Protein AF-A0A3D4NLE0-F1 (afdb_monomer)

Nearest PDB structures (foldseek):
  3e99-assembly1_A  TM=9.150E-01  e=5.964E-09  Burkholderia mallei ATCC 23344
  9jp5-assembly1_F  TM=8.110E-01  e=1.412E-04  Rhodococcus jostii RHA1
  9jp5-assembly2_H  TM=8.126E-01  e=4.359E-04  Rhodococcus jostii RHA1
  2b1x-assembly1_B  TM=7.517E-01  e=4.062E-04  Rhodococcus sp. NCIMB 12038

Secondary structure (DSSP, 8-state):
-PPPHHHHHHHHHHHHHHHHTT-HHHHHHTS-TT--EEEEPB-TTS-B-S-TTTS-EEEEESSTHHHHHHHHHHHT---GGG-S----------

Radius of gyration: 15.8 Å; Cα contacts (8 Å, |Δi|>4): 86; chains: 1; bounding box: 36×36×32 Å

pLDDT: mean 94.38, std 6.35, range [70.06, 98.44]

Solvent-accessible surface area (backbone atoms only — not comparable to full-atom values): 5936 Å² total; per-residue (Å²): 136,86,85,51,71,66,60,53,52,54,49,52,55,49,49,40,46,23,60,49,72,61,37,57,69,67,42,53,67,74,50,54,74,72,36,63,48,76,38,60,30,74,51,98,81,78,42,71,48,88,45,80,90,83,42,69,50,75,40,77,24,83,26,36,63,57,55,52,54,51,51,53,57,61,74,63,71,78,53,74,91,48,66,73,78,79,84,63,80,75,84,90,82,135

Structure (mmCIF, N/CA/C/O backbone):
data_AF-A0A3D4NLE0-F1
#
_entry.id   AF-A0A3D4NLE0-F1
#
loop_
_atom_site.group_PDB
_atom_site.id
_atom_site.type_symbol
_atom_site.label_atom_id
_atom_site.label_alt_id
_atom_site.label_comp_id
_atom_site.label_asym_id
_atom_site.label_entity_id
_atom_site.label_seq_id
_atom_site.pdbx_PDB_ins_code
_atom_site.Cartn_x
_atom_site.Cartn_y
_atom_site.Cartn_z
_atom_site.occupancy
_atom_site.B_iso_or_equiv
_atom_site.auth_seq_id
_atom_site.auth_comp_id
_atom_site.auth_asym_id
_atom_site.auth_atom_id
_atom_site.pdbx_PDB_model_num
ATOM 1 N N . MET A 1 1 ? -9.962 -15.332 17.915 1.00 70.06 1 MET A N 1
ATOM 2 C CA . MET A 1 1 ? -11.049 -14.851 17.036 1.00 70.06 1 MET A CA 1
ATOM 3 C C . MET A 1 1 ? -10.840 -15.467 15.668 1.00 70.06 1 MET A C 1
ATOM 5 O O . MET A 1 1 ? -9.703 -15.487 15.220 1.00 70.06 1 MET A O 1
ATOM 9 N N . THR A 1 2 ? -11.888 -16.002 15.048 1.00 91.88 2 THR A N 1
ATOM 10 C CA . THR A 1 2 ? -11.822 -16.548 13.683 1.00 91.88 2 THR A CA 1
ATOM 11 C C . THR A 1 2 ? -12.265 -15.455 12.718 1.00 91.88 2 THR A C 1
ATOM 13 O O . THR A 1 2 ? -13.338 -14.889 12.911 1.00 91.88 2 THR A O 1
ATOM 16 N N . ILE A 1 3 ? -11.442 -15.127 11.723 1.00 94.81 3 ILE A N 1
ATOM 17 C CA . ILE A 1 3 ? -11.794 -14.157 10.679 1.00 94.81 3 ILE A CA 1
ATOM 18 C C . ILE A 1 3 ? -12.563 -14.911 9.589 1.00 94.81 3 ILE A C 1
ATOM 20 O O . ILE A 1 3 ? -12.109 -15.967 9.147 1.00 94.81 3 ILE A O 1
ATOM 24 N N . THR A 1 4 ? -13.735 -14.412 9.188 1.00 97.62 4 THR A N 1
ATOM 25 C CA . THR A 1 4 ? -14.528 -15.035 8.117 1.00 97.62 4 THR A CA 1
ATOM 26 C C . THR A 1 4 ? -14.071 -14.555 6.745 1.00 97.62 4 THR A C 1
ATOM 28 O O . THR A 1 4 ? -13.471 -13.488 6.611 1.00 97.62 4 THR A O 1
ATOM 31 N N . TYR A 1 5 ? -14.385 -15.332 5.710 1.00 96.44 5 TYR A N 1
ATOM 32 C CA . TYR A 1 5 ? -14.094 -14.960 4.329 1.00 96.44 5 TYR A CA 1
ATOM 33 C C . TYR A 1 5 ? -14.737 -13.617 3.949 1.00 96.44 5 TYR A C 1
ATOM 35 O O . TYR A 1 5 ? -14.080 -12.759 3.368 1.00 96.44 5 TYR A O 1
ATOM 43 N N . GLU A 1 6 ? -15.998 -13.403 4.331 1.00 97.19 6 GLU A N 1
ATOM 44 C CA . GLU A 1 6 ? -16.740 -12.172 4.045 1.00 97.19 6 GLU A CA 1
ATOM 45 C C . GLU A 1 6 ? -16.066 -10.963 4.689 1.00 97.19 6 GLU A C 1
ATOM 47 O O . GLU A 1 6 ? -15.928 -9.931 4.042 1.00 97.19 6 GLU A O 1
ATOM 52 N N . ALA A 1 7 ? -15.573 -11.107 5.923 1.00 97.75 7 ALA A N 1
ATOM 53 C CA . ALA A 1 7 ? -14.866 -10.035 6.609 1.00 97.75 7 ALA A CA 1
ATOM 54 C C . ALA A 1 7 ? -13.565 -9.644 5.885 1.00 97.75 7 ALA A C 1
ATOM 56 O O . ALA A 1 7 ? -13.273 -8.456 5.765 1.00 97.75 7 ALA A O 1
ATOM 57 N N . VAL A 1 8 ? -12.803 -10.620 5.370 1.00 97.12 8 VAL A N 1
ATOM 58 C CA . VAL A 1 8 ? -11.585 -10.348 4.578 1.00 97.12 8 VAL A CA 1
ATOM 59 C C . VAL A 1 8 ? -11.937 -9.708 3.240 1.00 97.12 8 VAL A C 1
ATOM 61 O O . VAL A 1 8 ? -11.340 -8.704 2.860 1.00 97.12 8 VAL A O 1
ATOM 64 N N . ARG A 1 9 ? -12.923 -10.255 2.527 1.00 97.31 9 ARG A N 1
ATOM 65 C CA . ARG A 1 9 ? -13.375 -9.720 1.240 1.00 97.31 9 ARG A CA 1
ATOM 66 C C . ARG A 1 9 ? -13.823 -8.264 1.373 1.00 97.31 9 ARG A C 1
ATOM 68 O O . ARG A 1 9 ? -13.392 -7.413 0.601 1.00 97.31 9 ARG A O 1
ATOM 75 N N . ASP A 1 10 ? -14.661 -7.975 2.362 1.00 97.62 10 ASP A N 1
ATOM 76 C CA . ASP A 1 10 ? -15.194 -6.632 2.579 1.00 97.62 10 ASP A CA 1
ATOM 77 C C . ASP A 1 10 ? -14.083 -5.660 3.020 1.00 97.62 10 ASP A C 1
ATOM 79 O O . ASP A 1 10 ? -14.090 -4.493 2.625 1.00 97.62 10 ASP A O 1
ATOM 83 N N . PHE A 1 11 ? -13.083 -6.142 3.771 1.00 98.00 11 PHE A N 1
ATOM 84 C CA . PHE A 1 11 ? -11.873 -5.379 4.083 1.00 98.00 11 PHE A CA 1
ATOM 85 C C . PHE A 1 11 ? -11.100 -4.987 2.814 1.00 98.00 11 PHE A C 1
ATOM 87 O O . PHE A 1 11 ? -10.794 -3.807 2.644 1.00 98.00 11 PHE A O 1
ATOM 94 N N . LEU A 1 12 ? -10.837 -5.940 1.913 1.00 98.00 12 LEU A N 1
ATOM 95 C CA . LEU A 1 12 ? -10.096 -5.700 0.668 1.00 98.00 12 LEU A CA 1
ATOM 96 C C . LEU A 1 12 ? -10.851 -4.763 -0.284 1.00 98.00 12 LEU A C 1
ATOM 98 O O . LEU A 1 12 ? -10.262 -3.860 -0.874 1.00 98.00 12 LEU A O 1
ATOM 102 N N . TYR A 1 13 ? -12.172 -4.915 -0.403 1.00 98.31 13 TYR A N 1
ATOM 103 C CA . TYR A 1 13 ? -12.987 -4.000 -1.208 1.00 98.31 13 TYR A CA 1
ATOM 104 C C . TYR A 1 13 ? -13.002 -2.578 -0.646 1.00 98.31 13 TYR A C 1
ATOM 106 O O . TYR A 1 13 ? -13.011 -1.612 -1.409 1.00 98.31 13 TYR A O 1
ATOM 114 N N . ARG A 1 14 ? -12.981 -2.429 0.682 1.00 98.38 14 ARG A N 1
ATOM 115 C CA . ARG A 1 14 ? -12.857 -1.116 1.319 1.00 98.38 14 ARG A CA 1
ATOM 116 C C . ARG A 1 14 ? -11.488 -0.488 1.058 1.00 98.38 14 ARG A C 1
ATOM 118 O O . ARG A 1 14 ? -11.440 0.698 0.756 1.00 98.38 14 ARG A O 1
ATOM 125 N N . GLU A 1 15 ? -10.408 -1.265 1.135 1.00 98.44 15 GLU A N 1
ATOM 126 C CA . GLU A 1 15 ? -9.062 -0.787 0.796 1.00 98.44 15 GLU 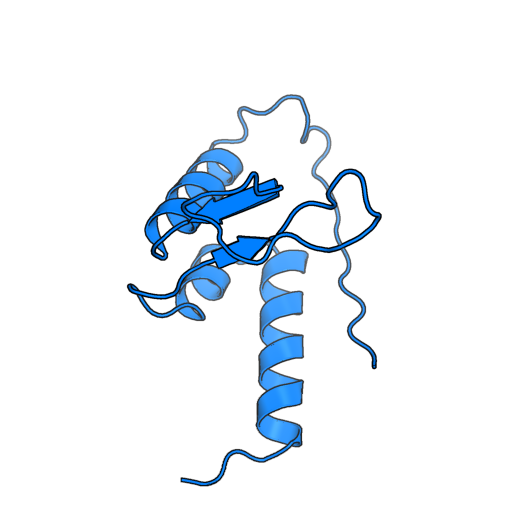A CA 1
ATOM 127 C C . GLU A 1 15 ? -9.003 -0.250 -0.641 1.00 98.44 15 GLU A C 1
ATOM 129 O O . GLU A 1 15 ? -8.597 0.893 -0.855 1.00 98.44 15 GLU A O 1
ATOM 134 N N . ALA A 1 16 ? -9.474 -1.041 -1.611 1.00 98.31 16 ALA A N 1
ATOM 135 C CA . ALA A 1 16 ? -9.561 -0.646 -3.016 1.00 98.31 16 ALA A CA 1
ATOM 136 C C . ALA A 1 16 ? -10.367 0.644 -3.211 1.00 98.31 16 ALA A C 1
ATOM 138 O O . ALA A 1 16 ? -9.945 1.545 -3.935 1.00 98.31 16 ALA A O 1
ATOM 139 N N . ARG A 1 17 ? -11.507 0.760 -2.520 1.00 98.06 17 ARG A N 1
ATOM 140 C CA . ARG A 1 17 ? -12.352 1.949 -2.600 1.00 98.06 17 ARG A CA 1
ATOM 141 C C . ARG A 1 17 ? -11.654 3.199 -2.077 1.00 98.06 17 ARG A C 1
ATOM 143 O O . ARG A 1 17 ? -11.755 4.236 -2.720 1.00 98.06 17 ARG A O 1
ATOM 150 N N . TYR A 1 18 ? -10.931 3.115 -0.960 1.00 98.44 18 TYR A N 1
ATOM 151 C CA . TYR A 1 18 ? -10.177 4.267 -0.461 1.00 98.44 18 TYR A CA 1
ATOM 152 C C . TYR A 1 18 ? -9.109 4.734 -1.454 1.00 98.44 18 TYR A C 1
ATOM 154 O O . TYR A 1 18 ? -8.913 5.937 -1.601 1.00 98.44 18 TYR A O 1
ATOM 162 N N . LEU A 1 19 ? -8.462 3.821 -2.184 1.00 97.12 19 LEU A N 1
ATOM 163 C CA . LEU A 1 19 ? -7.527 4.197 -3.247 1.00 97.12 19 LEU A CA 1
ATOM 164 C C . LEU A 1 19 ? -8.234 4.891 -4.419 1.00 97.12 19 LEU A C 1
ATOM 166 O O . LEU A 1 19 ? -7.784 5.948 -4.862 1.00 97.12 19 LEU A O 1
ATOM 170 N N . ASP A 1 20 ? -9.340 4.322 -4.901 1.00 97.19 20 ASP A N 1
ATOM 171 C CA . ASP A 1 20 ? -10.071 4.848 -6.061 1.00 97.19 20 ASP A CA 1
ATOM 172 C C . ASP A 1 20 ? -10.751 6.196 -5.785 1.00 97.19 20 ASP A C 1
ATOM 174 O O . ASP A 1 20 ? -10.726 7.089 -6.637 1.00 97.19 20 ASP A O 1
ATOM 178 N N . ASP A 1 21 ? -11.281 6.374 -4.574 1.00 96.56 21 ASP A N 1
ATOM 179 C CA . ASP A 1 21 ? -11.892 7.621 -4.103 1.00 96.56 21 ASP A CA 1
ATOM 180 C C . ASP A 1 21 ? -10.838 8.623 -3.568 1.00 96.56 21 ASP A C 1
ATOM 182 O O . ASP A 1 21 ? -11.178 9.752 -3.211 1.00 96.56 21 ASP A O 1
ATOM 186 N N . ARG A 1 22 ? -9.545 8.249 -3.559 1.00 94.50 22 ARG A N 1
ATOM 187 C CA . ARG A 1 22 ? -8.405 9.049 -3.062 1.00 94.50 22 ARG A CA 1
ATOM 188 C C . ARG A 1 22 ? -8.494 9.432 -1.581 1.00 94.50 22 ARG A C 1
ATOM 190 O O . ARG A 1 22 ? -7.962 10.460 -1.153 1.00 94.50 22 ARG A O 1
ATOM 197 N N . GLU A 1 23 ? -9.128 8.591 -0.778 1.00 97.25 23 GLU A N 1
ATOM 198 C CA . GLU A 1 23 ? -9.173 8.692 0.680 1.00 97.25 23 GLU A CA 1
ATOM 199 C C . GLU A 1 23 ? -7.857 8.187 1.302 1.00 97.25 23 GLU A C 1
ATOM 201 O O . GLU A 1 23 ? -7.808 7.175 2.001 1.00 97.25 23 GLU A O 1
ATOM 206 N N . TRP A 1 24 ? -6.752 8.881 1.009 1.00 97.00 24 TRP A N 1
ATOM 207 C CA . TRP A 1 24 ? -5.397 8.421 1.339 1.00 97.00 24 TRP A CA 1
ATOM 208 C C . TRP A 1 24 ? -5.144 8.234 2.834 1.00 97.00 24 TRP A C 1
ATOM 210 O O . TRP A 1 24 ? -4.425 7.315 3.220 1.00 97.00 24 TRP A O 1
ATOM 220 N N . ASP A 1 25 ? -5.711 9.107 3.666 1.00 97.50 25 ASP A N 1
ATOM 221 C CA . ASP A 1 25 ? -5.495 9.068 5.111 1.00 97.50 25 ASP A CA 1
ATOM 222 C C . ASP A 1 25 ? -6.193 7.822 5.701 1.00 97.50 25 ASP A C 1
ATOM 224 O O . ASP A 1 25 ? -5.565 7.044 6.416 1.00 97.50 25 ASP A O 1
ATOM 228 N N . GLN A 1 26 ? -7.436 7.548 5.285 1.00 98.44 26 GLN A N 1
ATOM 229 C CA . GLN A 1 26 ? -8.184 6.333 5.631 1.00 98.44 26 GLN A CA 1
ATOM 230 C C . GLN A 1 26 ? -7.512 5.063 5.099 1.00 98.44 26 GLN A C 1
ATOM 232 O O . GLN A 1 26 ? -7.515 4.031 5.768 1.00 98.44 26 GLN A O 1
ATOM 237 N N . TRP A 1 27 ? -6.912 5.125 3.908 1.00 98.44 27 TRP A N 1
ATOM 238 C CA . TRP A 1 27 ? -6.143 4.009 3.364 1.00 98.44 27 TRP A CA 1
ATOM 239 C C . TRP A 1 27 ? -4.895 3.707 4.209 1.00 98.44 27 TRP A C 1
ATOM 241 O O . TRP A 1 27 ? -4.651 2.548 4.541 1.00 98.44 27 TRP A O 1
ATOM 251 N N . LEU A 1 28 ? -4.139 4.728 4.631 1.00 98.25 28 LEU A N 1
ATOM 252 C CA . LEU A 1 28 ? -2.971 4.553 5.508 1.00 98.25 28 LEU A CA 1
ATOM 253 C C . LEU A 1 28 ? -3.345 3.966 6.878 1.00 98.25 28 LEU A C 1
ATOM 255 O O . LEU A 1 28 ? -2.570 3.194 7.443 1.00 98.25 28 LEU A O 1
ATOM 259 N N . GLU A 1 29 ? -4.527 4.283 7.410 1.00 98.12 29 GLU A N 1
ATOM 260 C CA . GLU A 1 29 ? -5.024 3.711 8.670 1.00 98.12 29 GLU A CA 1
ATOM 261 C C . GLU A 1 29 ? -5.245 2.191 8.612 1.00 98.12 29 GLU A C 1
ATOM 263 O O . GLU A 1 29 ? -5.231 1.537 9.657 1.00 98.12 29 GLU A O 1
ATOM 268 N N . LEU A 1 30 ? -5.394 1.604 7.418 1.00 98.00 30 LEU A N 1
ATOM 269 C CA . LEU A 1 30 ? -5.496 0.149 7.251 1.00 98.00 30 LEU A CA 1
ATOM 270 C C . LEU A 1 30 ? -4.168 -0.576 7.513 1.00 98.00 30 LEU A C 1
ATOM 272 O O . LEU A 1 30 ? -4.171 -1.780 7.774 1.00 98.00 30 LEU A O 1
ATOM 276 N N . TYR A 1 31 ? -3.045 0.144 7.469 1.00 98.12 31 TYR A N 1
ATOM 277 C CA . TYR A 1 31 ? -1.714 -0.405 7.697 1.00 98.12 31 TYR A CA 1
ATOM 278 C C . TYR A 1 31 ? -1.291 -0.196 9.150 1.00 98.12 31 TYR A C 1
ATOM 280 O O . TYR A 1 31 ? -1.331 0.920 9.684 1.00 98.12 31 TYR A O 1
ATOM 288 N N . ALA A 1 32 ? -0.817 -1.272 9.782 1.00 98.19 32 ALA A N 1
ATOM 289 C CA . ALA A 1 32 ? -0.148 -1.180 11.073 1.00 98.19 32 ALA A CA 1
ATOM 290 C C . ALA A 1 32 ? 1.121 -0.306 10.952 1.00 98.19 32 ALA A C 1
ATOM 292 O O . ALA A 1 32 ? 1.753 -0.305 9.893 1.00 98.19 32 ALA A O 1
ATOM 293 N N . PRO A 1 33 ? 1.528 0.435 12.001 1.00 97.94 33 PRO A N 1
ATOM 294 C CA . PRO A 1 33 ? 2.712 1.297 11.933 1.00 97.94 33 PRO A CA 1
ATOM 295 C C . PRO A 1 33 ? 4.000 0.563 11.524 1.00 97.94 33 PRO A C 1
ATOM 297 O O . PRO A 1 33 ? 4.854 1.137 10.854 1.00 97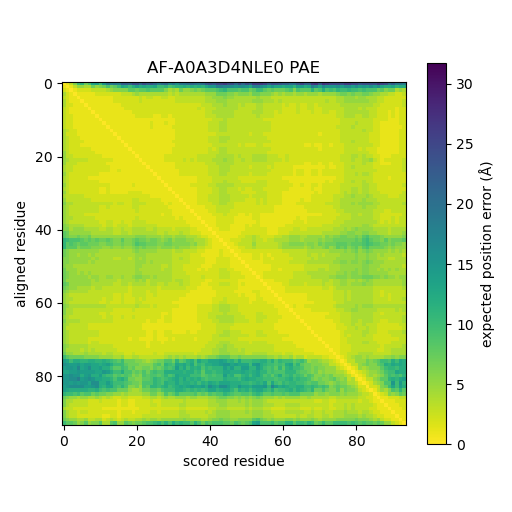.94 33 PRO A O 1
ATOM 300 N N . ASP A 1 34 ? 4.124 -0.709 11.897 1.00 98.12 34 ASP A N 1
ATOM 301 C CA . ASP A 1 34 ? 5.240 -1.610 11.602 1.00 98.12 34 ASP A CA 1
ATOM 302 C C . ASP A 1 34 ? 5.030 -2.472 10.343 1.00 98.12 34 ASP A C 1
ATOM 304 O O . ASP A 1 34 ? 5.866 -3.319 10.030 1.00 98.12 34 ASP A O 1
ATOM 308 N N . ALA A 1 35 ? 3.944 -2.258 9.591 1.00 98.12 35 ALA A N 1
ATOM 309 C CA . ALA A 1 35 ? 3.671 -3.011 8.374 1.00 98.12 35 ALA A CA 1
ATOM 310 C C . ALA A 1 35 ? 4.752 -2.759 7.314 1.00 98.12 35 ALA A C 1
ATOM 312 O O . ALA A 1 35 ? 5.006 -1.622 6.915 1.00 98.12 35 ALA A O 1
ATOM 313 N N . THR A 1 36 ? 5.353 -3.838 6.818 1.00 97.75 36 THR A N 1
ATOM 314 C CA . THR A 1 36 ? 6.227 -3.792 5.644 1.00 97.75 36 THR A CA 1
ATOM 315 C C . THR A 1 36 ? 5.377 -3.753 4.377 1.00 97.75 36 THR A C 1
ATOM 317 O O . THR A 1 36 ? 4.473 -4.569 4.211 1.00 97.75 36 THR A O 1
ATOM 320 N N . TYR A 1 37 ? 5.692 -2.833 3.467 1.00 97.81 37 TYR A N 1
ATOM 321 C CA . TYR A 1 37 ? 5.098 -2.779 2.132 1.00 97.81 37 TYR A CA 1
ATOM 322 C C . TYR A 1 37 ? 6.159 -3.147 1.102 1.00 97.81 37 TYR A C 1
ATOM 324 O O . TYR A 1 37 ? 7.158 -2.439 0.950 1.00 97.81 37 TYR A O 1
ATOM 332 N N . TRP A 1 38 ? 5.954 -4.257 0.399 1.00 98.06 38 TRP A N 1
ATOM 333 C CA . TRP A 1 38 ? 6.948 -4.806 -0.512 1.00 98.06 38 TRP A CA 1
AT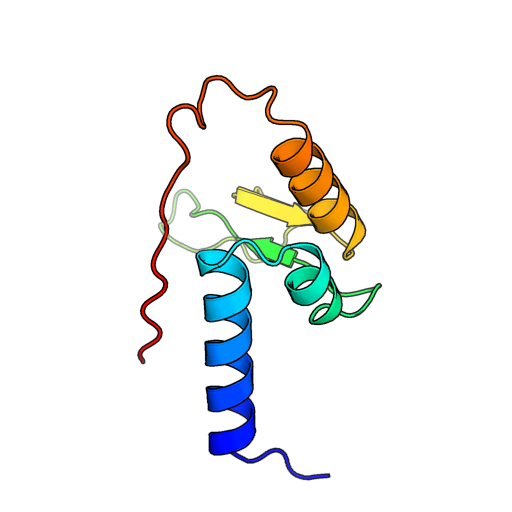OM 334 C C . TRP A 1 38 ? 6.311 -5.286 -1.814 1.00 98.06 38 TRP A C 1
ATOM 336 O O . TRP A 1 38 ? 5.331 -6.025 -1.811 1.00 98.06 38 TRP A O 1
ATOM 346 N N . MET A 1 39 ? 6.893 -4.840 -2.924 1.00 97.88 39 MET A N 1
ATOM 347 C CA . MET A 1 39 ? 6.619 -5.303 -4.275 1.00 97.88 39 MET A CA 1
ATOM 348 C C . MET A 1 39 ? 7.941 -5.823 -4.863 1.00 97.88 39 MET A C 1
ATOM 350 O O . MET A 1 39 ? 8.819 -4.998 -5.165 1.00 97.88 39 MET A O 1
ATOM 354 N N . PRO A 1 40 ? 8.111 -7.151 -4.997 1.00 97.94 40 PRO A N 1
ATOM 355 C CA . PRO A 1 40 ? 9.325 -7.739 -5.555 1.00 97.94 40 PRO A CA 1
ATOM 356 C C . PRO A 1 40 ? 9.497 -7.364 -7.030 1.00 97.94 40 PRO A C 1
ATOM 358 O O . PRO A 1 40 ? 8.554 -6.925 -7.696 1.00 97.94 40 PRO A O 1
ATOM 361 N N . SER A 1 41 ? 10.719 -7.509 -7.537 1.00 97.69 41 SER A N 1
ATOM 362 C CA . SER A 1 41 ? 11.005 -7.445 -8.973 1.00 97.69 41 SER A CA 1
ATOM 363 C C . SER A 1 41 ? 11.178 -8.849 -9.546 1.00 97.69 41 SER A C 1
ATOM 365 O O . SER A 1 41 ? 11.360 -9.801 -8.795 1.00 97.69 41 SER A O 1
ATOM 367 N N . TRP A 1 42 ? 11.144 -8.956 -10.872 1.00 97.19 42 TRP A N 1
ATOM 368 C CA . TRP A 1 42 ? 11.567 -10.162 -11.582 1.00 97.19 42 TRP A CA 1
ATOM 369 C C . TRP A 1 42 ? 13.087 -10.155 -11.744 1.00 97.19 42 TRP A C 1
ATOM 371 O O . TRP A 1 42 ? 13.665 -9.089 -11.985 1.00 97.19 42 TRP A O 1
ATOM 381 N N . ASP A 1 43 ? 13.716 -11.313 -11.583 1.00 94.06 43 ASP A N 1
ATOM 382 C CA . ASP A 1 43 ? 15.141 -11.516 -11.818 1.00 94.06 43 ASP A CA 1
ATOM 383 C C . ASP A 1 43 ? 15.425 -12.009 -13.253 1.00 94.06 43 ASP A C 1
ATOM 385 O O . ASP A 1 43 ? 14.529 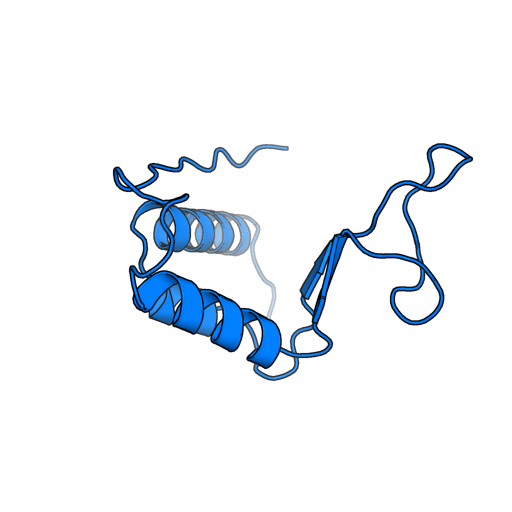-12.110 -14.094 1.00 94.06 43 ASP A O 1
ATOM 389 N N . ASP A 1 44 ? 16.693 -12.305 -13.543 1.00 94.31 44 ASP A N 1
ATOM 390 C CA . ASP A 1 44 ? 17.125 -12.778 -14.863 1.00 94.31 44 ASP A CA 1
ATOM 391 C C . ASP A 1 44 ? 16.651 -14.213 -15.189 1.00 94.31 44 ASP A C 1
ATOM 393 O O . ASP A 1 44 ? 16.797 -14.659 -16.329 1.00 94.31 44 ASP A O 1
ATOM 397 N N . ASN A 1 45 ? 16.104 -14.941 -14.210 1.00 95.25 45 ASN A N 1
ATOM 398 C CA . ASN A 1 45 ? 15.582 -16.300 -14.356 1.00 95.25 45 ASN A CA 1
ATOM 399 C C . ASN A 1 45 ? 14.051 -16.336 -14.469 1.00 95.25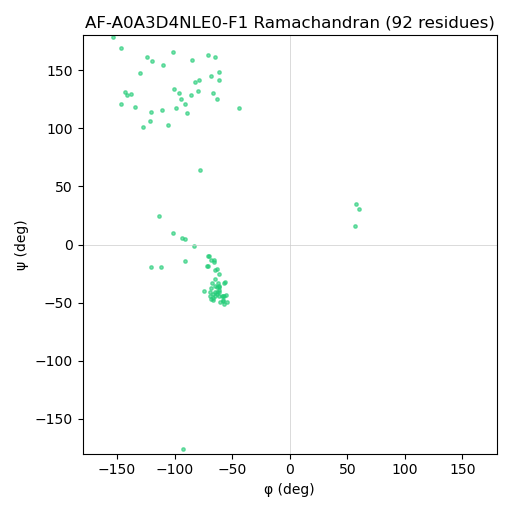 45 ASN A C 1
ATOM 401 O O . ASN A 1 45 ? 13.471 -17.421 -14.419 1.00 95.25 45 ASN A O 1
ATOM 405 N N . ASP A 1 46 ? 13.403 -15.177 -14.634 1.00 94.69 46 ASP A N 1
ATOM 406 C CA . ASP A 1 46 ? 11.947 -15.034 -14.585 1.00 94.69 46 ASP A CA 1
ATOM 407 C C . ASP A 1 46 ? 11.351 -15.528 -13.245 1.00 94.69 46 ASP A C 1
ATOM 409 O O . ASP A 1 46 ? 10.236 -16.052 -13.203 1.00 94.69 46 ASP A O 1
ATOM 413 N N . GLU A 1 47 ? 12.066 -15.336 -12.132 1.00 96.81 47 GLU A N 1
ATOM 414 C CA . GLU A 1 47 ? 11.585 -15.589 -10.770 1.00 96.81 47 GLU A CA 1
ATOM 415 C C . GLU A 1 47 ? 11.391 -14.265 -10.007 1.00 96.81 47 GLU A C 1
ATOM 417 O O . GLU A 1 47 ? 11.982 -13.233 -10.333 1.00 96.81 47 GLU A O 1
ATOM 422 N N . LEU A 1 48 ? 10.511 -14.257 -9.000 1.00 97.50 48 LEU A N 1
ATOM 423 C CA . LEU A 1 48 ? 10.349 -13.090 -8.129 1.00 97.50 48 LEU A CA 1
ATOM 424 C C . LEU A 1 48 ? 11.468 -13.053 -7.089 1.00 97.50 48 LEU A C 1
ATOM 426 O O . LEU A 1 48 ? 11.803 -14.084 -6.513 1.00 97.50 48 LEU A O 1
ATOM 430 N N . THR A 1 49 ? 11.971 -11.856 -6.788 1.00 97.50 49 THR A N 1
ATOM 431 C CA . THR A 1 49 ? 12.916 -11.664 -5.683 1.00 97.50 49 THR A CA 1
ATOM 432 C C . THR A 1 49 ? 12.298 -12.057 -4.338 1.00 97.50 49 THR A C 1
ATOM 434 O O . THR A 1 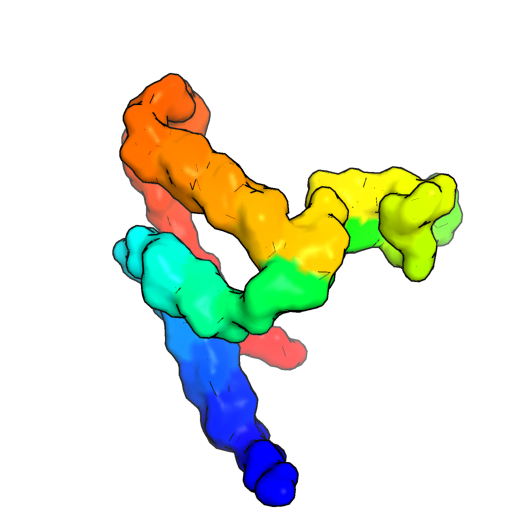49 ? 11.120 -11.798 -4.075 1.00 97.50 49 THR A O 1
ATOM 437 N N . GLU A 1 50 ? 13.099 -12.683 -3.477 1.00 96.44 50 GLU A N 1
ATOM 438 C CA . GLU A 1 50 ? 12.672 -13.280 -2.206 1.00 96.44 50 GLU A CA 1
ATOM 439 C C . GLU A 1 50 ? 13.223 -12.536 -0.977 1.00 96.44 50 GLU A C 1
ATOM 441 O O . GLU A 1 50 ? 12.661 -12.654 0.116 1.00 96.44 50 GLU A O 1
ATOM 446 N N . ASP A 1 51 ? 14.283 -11.731 -1.133 1.00 96.56 51 ASP A N 1
ATOM 447 C CA . ASP A 1 51 ? 14.876 -10.958 -0.034 1.00 96.56 51 ASP A CA 1
ATOM 448 C C . ASP A 1 51 ? 15.006 -9.460 -0.372 1.00 96.56 51 ASP A C 1
ATOM 450 O O . ASP A 1 51 ? 15.984 -9.044 -1.000 1.00 96.56 51 ASP A O 1
ATOM 454 N N . PRO A 1 52 ? 14.107 -8.590 0.128 1.00 96.19 52 PRO A N 1
ATOM 455 C CA . PRO A 1 52 ? 14.171 -7.159 -0.163 1.00 96.19 52 PRO A CA 1
ATOM 456 C C . PRO A 1 52 ? 15.402 -6.441 0.411 1.00 96.19 52 PRO A C 1
ATOM 458 O O . PRO A 1 52 ? 15.652 -5.289 0.058 1.00 96.19 52 PRO A O 1
ATOM 461 N N . GLN A 1 53 ? 16.149 -7.062 1.331 1.00 95.62 53 GLN A N 1
ATOM 462 C CA . GLN A 1 53 ? 17.368 -6.478 1.901 1.00 95.62 53 GLN A CA 1
ATOM 463 C C . GLN A 1 53 ? 18.633 -6.863 1.132 1.00 95.62 53 GLN A C 1
ATOM 465 O O . GLN A 1 53 ? 19.688 -6.263 1.355 1.00 95.62 53 GLN A O 1
ATOM 470 N N . ARG A 1 54 ? 18.554 -7.867 0.257 1.00 96.75 54 ARG A N 1
ATOM 471 C CA . ARG A 1 54 ? 19.696 -8.371 -0.520 1.00 96.75 54 ARG A CA 1
ATOM 472 C C . ARG A 1 54 ? 19.488 -8.269 -2.023 1.00 96.75 54 ARG A C 1
ATOM 474 O O . ARG A 1 54 ? 20.469 -8.275 -2.762 1.00 96.75 54 ARG A O 1
ATOM 481 N N . GLU A 1 55 ? 18.243 -8.137 -2.455 1.00 96.56 55 GLU A N 1
ATOM 482 C CA . GLU A 1 55 ? 17.835 -8.170 -3.850 1.00 96.56 55 GLU A CA 1
ATOM 483 C C . GLU A 1 55 ? 17.063 -6.903 -4.222 1.00 96.56 55 GLU A C 1
ATOM 485 O O . GLU A 1 55 ? 16.570 -6.150 -3.376 1.00 96.56 55 GLU A O 1
ATOM 490 N N . ILE A 1 56 ? 16.977 -6.639 -5.523 1.00 95.50 56 ILE A N 1
ATOM 491 C CA . ILE A 1 56 ? 16.250 -5.478 -6.032 1.00 95.50 56 ILE A CA 1
ATOM 492 C C . ILE A 1 56 ? 14.746 -5.668 -5.779 1.00 95.50 56 ILE A C 1
ATOM 494 O O . ILE A 1 56 ? 14.207 -6.772 -5.799 1.00 95.50 56 ILE A O 1
ATOM 498 N N . SER A 1 57 ? 14.061 -4.561 -5.499 1.00 97.12 57 SER A N 1
ATOM 499 C CA . SER A 1 57 ? 12.607 -4.501 -5.350 1.00 97.12 57 SER A CA 1
ATOM 500 C C . SER A 1 57 ? 12.056 -3.361 -6.197 1.00 97.12 57 SER A C 1
ATOM 502 O O . SER A 1 57 ? 12.702 -2.319 -6.330 1.00 97.12 57 SER A O 1
ATOM 504 N N . LEU A 1 58 ? 10.838 -3.514 -6.721 1.00 97.19 58 LEU A N 1
ATOM 505 C CA . LEU A 1 58 ? 10.126 -2.405 -7.367 1.00 97.19 58 LEU A CA 1
ATOM 506 C C . LEU A 1 58 ? 9.713 -1.354 -6.331 1.00 97.19 58 LEU A C 1
ATOM 508 O O . LEU A 1 58 ? 9.822 -0.148 -6.567 1.00 97.19 58 LEU A O 1
ATOM 512 N N . ILE A 1 59 ? 9.244 -1.812 -5.168 1.00 97.75 59 ILE A N 1
ATOM 513 C CA . ILE A 1 59 ? 8.918 -0.971 -4.013 1.00 97.75 59 ILE A CA 1
ATOM 514 C C . ILE A 1 59 ? 9.304 -1.733 -2.751 1.00 97.75 59 ILE A C 1
ATOM 516 O O . ILE A 1 59 ? 8.893 -2.876 -2.586 1.00 97.75 59 ILE A O 1
ATOM 520 N N . TRP A 1 60 ? 10.028 -1.096 -1.833 1.00 97.56 60 TRP A N 1
ATOM 521 C CA . TRP A 1 60 ? 10.224 -1.629 -0.489 1.00 97.56 60 TRP A CA 1
ATOM 522 C C . TRP A 1 60 ? 10.187 -0.520 0.557 1.00 97.56 60 TRP A C 1
ATOM 524 O O . TRP A 1 60 ? 10.900 0.479 0.445 1.00 97.56 60 TRP A O 1
ATOM 534 N N . TYR A 1 61 ? 9.367 -0.733 1.582 1.00 98.00 61 TYR A N 1
ATOM 535 C CA . TYR A 1 61 ? 9.293 0.073 2.789 1.00 98.00 61 TYR A CA 1
ATOM 536 C C . TYR A 1 61 ? 9.244 -0.849 4.000 1.00 98.00 61 TYR A C 1
ATOM 538 O O . TYR A 1 61 ? 8.298 -1.618 4.153 1.00 98.00 61 TYR A O 1
ATOM 546 N N . GLY A 1 62 ? 10.250 -0.758 4.873 1.00 97.25 62 GLY A N 1
ATOM 547 C CA . GLY A 1 62 ? 10.328 -1.588 6.080 1.00 97.25 62 GLY A CA 1
ATOM 548 C C . GLY A 1 62 ? 9.260 -1.281 7.136 1.00 97.25 62 GLY A C 1
ATOM 549 O O . GLY A 1 62 ? 9.090 -2.057 8.069 1.00 97.25 62 GLY A O 1
ATOM 550 N N . ASN A 1 63 ? 8.551 -0.159 7.009 1.00 98.00 63 ASN A N 1
ATOM 551 C CA . ASN A 1 63 ? 7.414 0.219 7.842 1.00 98.00 63 ASN A CA 1
ATOM 552 C C . ASN A 1 63 ? 6.469 1.156 7.063 1.00 98.00 63 ASN A C 1
ATOM 554 O O . ASN A 1 63 ? 6.758 1.553 5.926 1.00 98.00 63 ASN A O 1
ATOM 558 N N . ARG A 1 64 ? 5.363 1.565 7.692 1.00 97.94 64 ARG A N 1
ATOM 559 C CA . ARG A 1 64 ? 4.335 2.388 7.043 1.00 97.94 64 ARG A CA 1
ATOM 560 C C . ARG A 1 64 ? 4.813 3.786 6.632 1.00 97.94 64 ARG A C 1
ATOM 562 O O . ARG A 1 64 ? 4.237 4.366 5.714 1.00 97.94 64 ARG A O 1
ATOM 569 N N . THR A 1 65 ? 5.873 4.324 7.236 1.00 97.94 65 THR A N 1
ATOM 570 C CA . THR A 1 65 ? 6.357 5.691 6.956 1.00 97.94 65 THR A CA 1
ATOM 571 C C . THR A 1 65 ? 6.696 5.905 5.481 1.00 97.94 65 THR A C 1
ATOM 573 O O . THR A 1 65 ? 6.427 6.967 4.928 1.00 97.94 65 THR A O 1
ATOM 576 N N . GLY A 1 66 ? 7.181 4.873 4.786 1.00 97.12 66 GLY A N 1
ATOM 577 C CA . GLY A 1 66 ? 7.432 4.976 3.348 1.00 97.12 66 GLY A CA 1
ATOM 578 C C . GLY A 1 66 ? 6.170 5.180 2.495 1.00 97.12 66 GLY A C 1
ATOM 579 O O . GLY A 1 66 ? 6.222 5.839 1.453 1.00 97.12 66 GLY A O 1
ATOM 580 N N . LEU A 1 67 ? 5.020 4.665 2.942 1.00 97.75 67 LEU A N 1
ATOM 581 C CA . LEU A 1 67 ? 3.720 4.940 2.324 1.00 97.75 67 LEU A CA 1
ATOM 582 C C . LEU A 1 67 ? 3.228 6.350 2.663 1.00 97.75 67 LEU A C 1
ATOM 584 O O . LEU 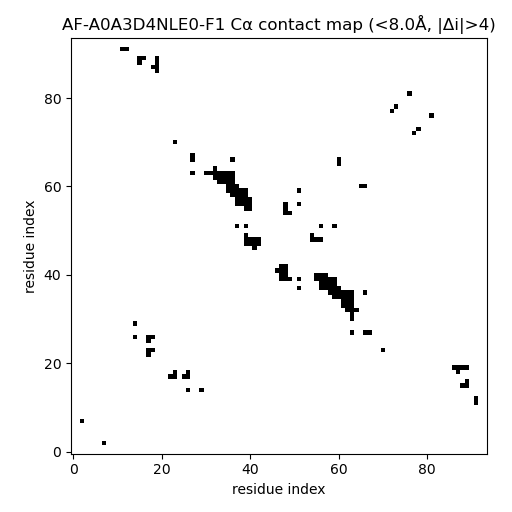A 1 67 ? 2.720 7.045 1.782 1.00 97.75 67 LEU A O 1
ATOM 588 N N . GLU A 1 68 ? 3.421 6.788 3.909 1.00 98.06 68 GLU A N 1
ATOM 589 C CA . GLU A 1 68 ? 3.071 8.138 4.372 1.00 98.06 68 GLU A CA 1
ATOM 590 C C . GLU A 1 68 ? 3.791 9.209 3.532 1.00 98.06 68 GLU A C 1
ATOM 592 O O . GLU A 1 68 ? 3.151 10.134 3.027 1.00 98.06 68 GLU A O 1
ATOM 597 N N . ASP A 1 69 ? 5.087 9.026 3.261 1.00 96.88 69 ASP A N 1
ATOM 598 C CA . ASP A 1 69 ? 5.877 9.914 2.398 1.00 96.88 69 ASP A CA 1
ATOM 599 C C . ASP A 1 69 ? 5.343 9.966 0.955 1.00 96.88 69 ASP A C 1
ATOM 601 O O . ASP A 1 69 ? 5.304 11.029 0.319 1.00 96.88 69 ASP A O 1
ATOM 605 N N . ARG A 1 70 ? 4.895 8.824 0.409 1.00 94.44 70 ARG A N 1
ATOM 606 C CA . ARG A 1 70 ? 4.287 8.778 -0.933 1.00 94.44 70 ARG A CA 1
ATOM 607 C C . ARG A 1 70 ? 2.965 9.526 -0.981 1.00 94.44 70 ARG A C 1
ATOM 609 O O . ARG A 1 70 ? 2.757 10.301 -1.918 1.00 94.44 70 ARG A O 1
ATOM 616 N N . VAL A 1 71 ? 2.096 9.299 -0.001 1.00 95.25 71 VAL A N 1
ATOM 617 C CA . VAL A 1 71 ? 0.808 9.992 0.117 1.00 95.25 71 VAL A CA 1
ATOM 618 C C . VAL A 1 71 ? 1.029 11.492 0.277 1.00 95.25 71 VAL A C 1
ATOM 620 O O . VAL A 1 71 ? 0.400 12.278 -0.433 1.00 95.25 71 VAL A O 1
ATOM 623 N N . PHE A 1 72 ? 1.978 11.900 1.124 1.00 94.56 72 PHE A N 1
ATOM 624 C CA . PHE A 1 72 ? 2.356 13.301 1.277 1.00 94.56 72 PHE A CA 1
ATOM 625 C C . PHE A 1 72 ? 2.730 13.921 -0.072 1.00 94.56 72 PHE A C 1
ATOM 627 O O . PHE A 1 72 ? 2.178 14.956 -0.446 1.00 94.56 72 PHE A O 1
ATOM 634 N N . ARG A 1 73 ? 3.595 13.258 -0.853 1.00 91.94 73 ARG A N 1
ATOM 635 C CA . ARG A 1 73 ? 3.987 13.730 -2.188 1.00 91.94 73 ARG A CA 1
ATOM 636 C C . ARG A 1 73 ? 2.789 13.870 -3.129 1.00 91.94 73 ARG A C 1
ATOM 638 O O . ARG A 1 73 ? 2.707 14.883 -3.822 1.00 91.94 73 ARG A O 1
ATOM 645 N N . ILE A 1 74 ? 1.879 12.894 -3.156 1.00 90.62 74 ILE A N 1
ATOM 646 C CA . ILE A 1 74 ? 0.657 12.942 -3.981 1.00 90.62 74 ILE A CA 1
ATOM 647 C C . ILE A 1 74 ? -0.178 14.178 -3.621 1.00 90.62 74 ILE A C 1
ATOM 649 O O . ILE A 1 74 ? -0.530 14.954 -4.507 1.00 90.62 74 ILE A O 1
ATOM 653 N N . LYS A 1 75 ? -0.403 14.421 -2.324 1.00 89.56 75 LYS A N 1
ATOM 654 C CA . LYS A 1 75 ? -1.198 15.555 -1.818 1.00 89.56 75 LYS A CA 1
ATOM 655 C C . LYS A 1 75 ? -0.571 16.926 -2.096 1.00 89.56 75 LYS A C 1
ATOM 657 O O . LYS A 1 75 ? -1.258 17.932 -1.968 1.00 89.56 75 LYS A O 1
ATOM 662 N N . THR A 1 76 ? 0.710 17.005 -2.471 1.00 89.06 76 THR A N 1
ATOM 663 C CA . THR A 1 76 ? 1.316 18.298 -2.839 1.00 89.06 76 THR A CA 1
ATOM 664 C C . THR A 1 76 ? 0.829 18.846 -4.179 1.00 89.06 76 THR A C 1
ATOM 666 O O . THR A 1 76 ? 1.054 20.027 -4.431 1.00 89.06 76 THR A O 1
ATOM 669 N N . GLU A 1 77 ? 0.236 18.014 -5.049 1.00 79.75 77 GLU A N 1
ATOM 670 C CA . GLU A 1 77 ? -0.252 18.388 -6.393 1.00 79.75 77 GLU A CA 1
ATOM 671 C C . GLU A 1 77 ? 0.820 19.011 -7.316 1.00 79.75 77 GLU A C 1
ATOM 673 O O . GLU A 1 77 ? 0.527 19.600 -8.352 1.00 79.75 77 GLU A O 1
ATOM 678 N N . ARG A 1 78 ? 2.106 18.864 -6.975 1.00 80.69 78 ARG A N 1
ATOM 679 C CA . ARG A 1 78 ? 3.234 19.442 -7.732 1.00 80.69 78 ARG A CA 1
ATOM 680 C C . ARG A 1 78 ? 3.789 18.520 -8.815 1.00 80.69 78 ARG A C 1
ATOM 682 O O . ARG A 1 78 ? 4.803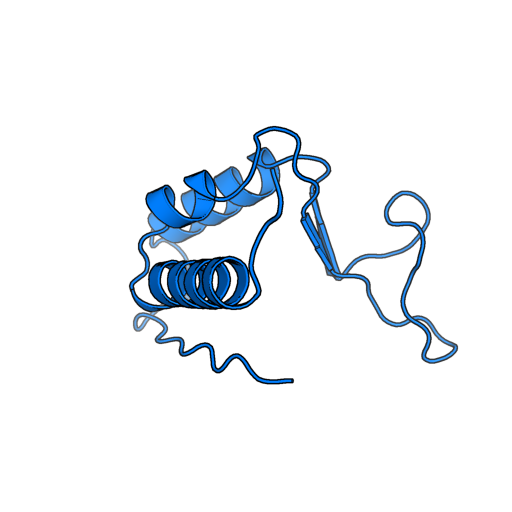 18.834 -9.435 1.00 80.69 78 ARG A O 1
ATOM 689 N N . SER A 1 79 ? 3.156 17.372 -9.031 1.00 79.81 79 SER A N 1
ATOM 690 C CA . SER A 1 79 ? 3.569 16.403 -10.039 1.00 79.81 79 SER A CA 1
ATOM 691 C C . SER A 1 79 ? 2.894 16.716 -11.372 1.00 79.81 79 SER A C 1
ATOM 693 O O . SER A 1 79 ? 1.686 16.559 -11.524 1.00 79.81 79 SER A O 1
ATOM 695 N N . SER A 1 80 ? 3.678 17.111 -12.377 1.00 80.31 80 SER A N 1
ATOM 696 C CA . SER A 1 80 ? 3.172 17.291 -13.746 1.00 80.31 80 SER A CA 1
ATOM 697 C C . SER A 1 80 ? 2.625 15.993 -14.351 1.00 80.31 80 SER A C 1
ATOM 699 O O . SER A 1 80 ? 1.752 16.042 -15.210 1.00 80.31 80 SER A O 1
ATOM 701 N N . ALA A 1 81 ? 3.092 14.834 -13.876 1.00 78.81 81 ALA A N 1
ATOM 702 C CA . ALA A 1 81 ? 2.640 13.520 -14.329 1.00 78.81 81 ALA A CA 1
ATOM 703 C C . ALA A 1 81 ? 1.211 13.159 -13.878 1.00 78.81 81 ALA A C 1
ATOM 705 O O . ALA A 1 81 ? 0.671 12.158 -14.336 1.00 78.81 81 ALA A O 1
ATOM 706 N N . THR A 1 82 ? 0.602 13.942 -12.984 1.00 72.56 82 THR A N 1
ATOM 707 C CA . THR A 1 82 ? -0.760 13.714 -12.466 1.00 72.56 82 THR A CA 1
ATOM 708 C C . THR A 1 82 ? -1.733 14.813 -12.898 1.00 72.56 82 THR A C 1
ATOM 710 O O . THR A 1 82 ? -2.724 15.061 -12.221 1.00 72.56 82 THR A O 1
ATOM 713 N N . MET A 1 83 ? -1.433 15.498 -14.007 1.00 79.19 83 MET A N 1
ATOM 714 C CA . MET A 1 83 ? -2.255 16.558 -14.593 1.00 79.19 83 MET A CA 1
ATOM 715 C C . MET A 1 83 ? -2.659 16.160 -16.027 1.00 79.19 83 MET A C 1
ATOM 717 O O . MET A 1 83 ? -1.788 16.099 -16.896 1.00 79.19 83 MET A O 1
ATOM 721 N N . PRO A 1 84 ? -3.950 15.915 -16.321 1.00 78.56 84 PRO A N 1
ATOM 722 C CA . PRO A 1 84 ? -5.091 15.978 -15.415 1.00 78.56 84 PRO A CA 1
ATOM 723 C C . PRO A 1 84 ? -5.096 14.835 -14.396 1.00 78.56 84 PRO A C 1
ATOM 725 O O . PRO A 1 84 ? -4.452 13.804 -14.569 1.00 78.56 84 PRO A O 1
ATOM 728 N N . ASP A 1 85 ? -5.889 15.046 -13.359 1.00 77.75 85 ASP A N 1
ATOM 729 C CA . ASP A 1 85 ? -6.138 14.133 -12.257 1.00 77.75 85 ASP A CA 1
ATOM 730 C C . ASP A 1 85 ? -6.364 12.671 -12.686 1.00 77.75 85 ASP A C 1
ATOM 732 O O . ASP A 1 85 ? -7.346 12.338 -13.360 1.00 77.75 85 ASP A O 1
ATOM 736 N N . THR A 1 86 ? -5.480 11.776 -12.239 1.00 85.00 86 THR A N 1
ATOM 737 C CA . THR A 1 86 ? -5.529 10.347 -12.578 1.00 85.00 86 THR A CA 1
ATOM 738 C C . THR A 1 86 ? -6.752 9.672 -11.968 1.00 85.00 86 THR A C 1
ATOM 740 O O . THR A 1 86 ? -7.004 9.789 -10.769 1.00 85.00 86 THR A O 1
ATOM 743 N N . ARG A 1 87 ? -7.502 8.920 -12.773 1.00 91.38 87 ARG A N 1
ATOM 744 C CA . ARG A 1 87 ? -8.589 8.057 -12.292 1.00 91.38 87 ARG A CA 1
ATOM 745 C C . ARG A 1 87 ? -8.101 6.618 -12.227 1.00 91.38 87 ARG A C 1
ATOM 747 O O . ARG A 1 87 ? -7.494 6.147 -13.186 1.00 91.38 87 ARG A O 1
ATOM 754 N N . THR A 1 88 ? -8.387 5.936 -11.126 1.00 94.88 88 THR A N 1
ATOM 755 C CA . THR A 1 88 ? -8.071 4.517 -10.939 1.00 94.88 88 THR A CA 1
ATOM 756 C C . THR A 1 88 ? -9.348 3.718 -10.714 1.00 94.88 88 THR A C 1
ATOM 758 O O . THR A 1 88 ? -10.394 4.273 -10.382 1.00 94.88 88 THR A O 1
ATOM 761 N N . SER A 1 89 ? -9.271 2.418 -10.989 1.00 97.06 89 SER A N 1
ATOM 762 C CA . SER A 1 89 ? -10.301 1.449 -10.630 1.00 97.06 89 SER A CA 1
ATOM 763 C C . SER A 1 89 ? -9.620 0.124 -10.317 1.00 97.06 89 SER A C 1
ATOM 765 O O . SER A 1 89 ? -8.926 -0.431 -11.175 1.00 97.06 89 SER A O 1
ATOM 767 N N . HIS A 1 90 ? -9.815 -0.383 -9.104 1.00 97.88 90 HIS A N 1
ATOM 768 C CA . HIS A 1 90 ? -9.273 -1.664 -8.666 1.00 97.88 90 HIS A CA 1
ATOM 769 C C . HIS A 1 90 ? -10.346 -2.754 -8.769 1.00 97.88 90 HIS A C 1
ATOM 771 O O . HIS A 1 90 ? -11.378 -2.707 -8.103 1.00 97.88 90 HIS A O 1
ATOM 777 N N . ASN A 1 91 ? -10.094 -3.762 -9.607 1.00 97.06 91 ASN A N 1
ATOM 778 C CA . ASN A 1 91 ? -10.970 -4.921 -9.773 1.00 97.06 91 ASN A CA 1
ATOM 779 C C . ASN A 1 91 ? -10.317 -6.121 -9.086 1.00 97.06 91 ASN A C 1
ATOM 781 O O . ASN A 1 91 ? -9.362 -6.688 -9.609 1.00 97.06 91 ASN A O 1
ATOM 785 N N . ILE A 1 92 ? -10.805 -6.470 -7.896 1.00 96.31 92 ILE A N 1
ATOM 786 C CA . ILE A 1 92 ? -10.271 -7.580 -7.103 1.00 96.31 92 ILE A CA 1
ATOM 787 C C . ILE A 1 92 ? -11.030 -8.863 -7.462 1.00 96.31 92 ILE A C 1
ATOM 789 O O . ILE A 1 92 ? -12.247 -8.939 -7.293 1.00 96.31 92 ILE A O 1
ATOM 793 N N . SER A 1 93 ? -10.296 -9.869 -7.937 1.00 93.88 93 SER A N 1
ATOM 794 C CA . SER A 1 93 ? -10.777 -11.225 -8.219 1.00 93.88 93 SER A CA 1
ATOM 795 C C . SER A 1 93 ? -9.674 -12.251 -7.937 1.00 93.88 93 SER A C 1
ATOM 797 O O . SER A 1 93 ? -8.517 -11.876 -7.747 1.00 93.88 93 SER A O 1
ATOM 799 N N . ASN A 1 94 ? -10.035 -13.535 -7.940 1.00 86.06 94 ASN A N 1
ATOM 800 C CA . ASN A 1 94 ? -9.123 -14.664 -7.739 1.00 86.06 94 ASN A CA 1
ATOM 801 C C . ASN A 1 94 ? -8.865 -15.410 -9.046 1.00 86.06 94 ASN A C 1
ATOM 803 O O . ASN A 1 94 ? -9.826 -15.522 -9.842 1.00 86.06 94 ASN A O 1
#

Foldseek 3Di:
DDQDPVNVVV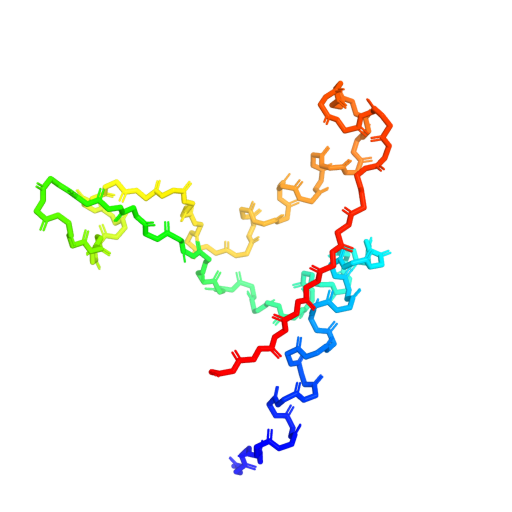LVVVLQVCVQVVVLVVNLVSFDQQDKDFAFDQDPVRDTDDDVVPDDTPDTDRGSVVSVVVSVVVVVVPDPVCVPHDGDGDDDDD

Mean predicted aligned error: 3.83 Å

Sequence (94 aa):
MTITYEAVRDFLYREARYLDDREWDQWLELYAPDATYWMPSWDDNDELTEDPQREISLIWYGNRTGLEDRVFRIKTERSSATMPDTRTSHNISN